Protein AF-A0A0F9NZU4-F1 (afdb_monomer_lite)

Sequence (181 aa):
MPIRGMRAEVIKSKKVIYHNDFSNSDWINFLPKGHIQLKNVLITPLIINDEVNGLMGFAGREGGFTHEEARISTTFAELASISLFNSQTLEALEKSEQKYKTLNNILEQKVEERTIELKESEEKIQNMITNISDVLLEAEPSGILTYISPQIKNIIGYQSEELIGLNFMDFVHIEDINSFK

Foldseek 3Di:
DDQDAPRVVCQVVVAKDKDQQVQPDPRVVVDDPPDDRFNMKIKHFQADPNGRPDIDMDTDDVVYDDPVVSVVVNVVSPVVSVVVVVVVVVVVVVVVVVVVVVVVVVVVVVVVVVVVVVVVVVVVVVVVLQPDLDWDWDADPQQATQFIRQSCCVVPNDGGVVRHRPRVVVVDDPVVVVVVD

pLDDT: mean 91.03, std 7.97, range [51.28, 98.56]

InterPro domains:
  IPR000014 PAS domain [PS50112] (121-181)
  IPR000014 PAS domain [TIGR00229] (119-179)
  IPR000014 PAS domain [cd00130] (132-181)
  IPR003018 GAF domain [PF13185] (7-83)
  IPR029016 GAF-like domain superfamily [G3DSA:3.30.450.40] (2-113)
  IPR035965 PAS domain superfamily [SSF55785] (114-179)

Secondary structure (DSSP, 8-state):
----THHHHHHHHTS-EEETTGGGSGGGGGSPTTPPP-S-EEEEEEEETTEEEEEEEEE--TT---HHHHHHHHHHHHHHHHHHHHHHHHHHHHHHHHHHHHHHHHHHHHHHHHHHHHHHHHHHHHHHHHH-SSPPEEE-TTSBEEEE-TTHHHHHS--HHHHTTSBGGGGS-HHHHTT--

Organism: NCBI:txid412755

Radius of gyration: 41.92 Å; chains: 1; bounding box: 88×36×98 Å

Structure (mmCIF, N/CA/C/O backbone):
data_AF-A0A0F9NZU4-F1
#
_entry.id   AF-A0A0F9NZU4-F1
#
loop_
_atom_site.group_PDB
_atom_site.id
_atom_site.type_symbol
_atom_site.label_atom_id
_atom_site.label_alt_id
_atom_site.label_comp_id
_atom_site.label_asym_id
_atom_site.label_entity_id
_atom_site.label_seq_id
_atom_site.pdbx_PDB_ins_code
_atom_site.Cartn_x
_atom_site.Cartn_y
_atom_site.Cartn_z
_atom_site.occupancy
_atom_site.B_iso_or_equiv
_atom_site.auth_seq_id
_atom_site.auth_comp_id
_atom_site.auth_asym_id
_atom_site.auth_atom_id
_atom_site.pdbx_PDB_model_num
ATOM 1 N N . MET A 1 1 ? -1.909 12.742 -21.581 1.00 54.44 1 MET A N 1
ATOM 2 C CA . MET A 1 1 ? -1.603 12.683 -23.030 1.00 54.44 1 MET A CA 1
ATOM 3 C C . MET A 1 1 ? -1.599 11.212 -23.434 1.00 54.44 1 MET A C 1
ATOM 5 O O . MET A 1 1 ? -1.012 10.436 -22.692 1.00 54.44 1 MET A O 1
ATOM 9 N N . PRO A 1 2 ? -2.291 10.790 -24.504 1.00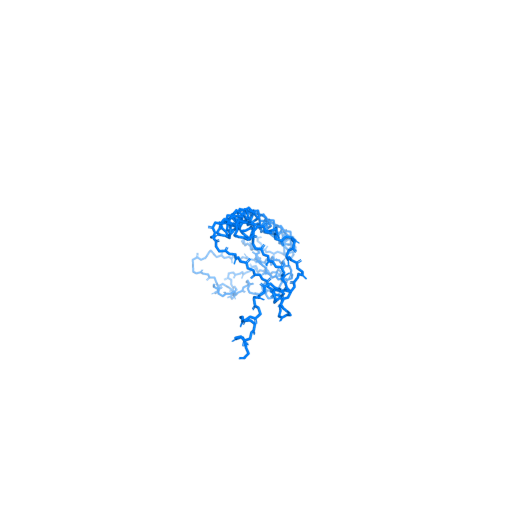 75.31 2 PRO A N 1
ATOM 10 C CA . PRO A 1 2 ? -2.342 9.378 -24.894 1.00 75.31 2 PRO A CA 1
ATOM 11 C C . PRO A 1 2 ? -0.946 8.839 -25.234 1.00 75.31 2 PRO A C 1
ATOM 13 O O . PRO A 1 2 ? -0.146 9.538 -25.858 1.00 75.31 2 PRO A O 1
ATOM 16 N N . ILE A 1 3 ? -0.671 7.599 -24.830 1.00 81.50 3 ILE A N 1
ATOM 17 C CA . ILE A 1 3 ? 0.596 6.905 -25.090 1.00 81.50 3 ILE A CA 1
ATOM 18 C C . ILE A 1 3 ? 0.663 6.560 -26.585 1.00 81.50 3 ILE A C 1
ATOM 20 O O . ILE A 1 3 ? -0.239 5.912 -27.110 1.00 81.50 3 ILE A O 1
ATOM 24 N N . ARG A 1 4 ? 1.693 7.045 -27.291 1.00 87.94 4 ARG A N 1
ATOM 25 C CA . ARG A 1 4 ? 1.851 6.920 -28.754 1.00 87.94 4 ARG A CA 1
ATOM 26 C C . ARG A 1 4 ? 3.325 6.814 -29.158 1.00 87.94 4 ARG A C 1
ATOM 28 O O . ARG A 1 4 ? 4.215 7.098 -28.350 1.00 87.94 4 ARG A O 1
ATOM 35 N N . GLY A 1 5 ? 3.558 6.459 -30.422 1.00 89.81 5 GLY A N 1
ATOM 36 C CA . GLY A 1 5 ? 4.890 6.300 -31.007 1.00 89.81 5 GLY A CA 1
ATOM 37 C C . GLY A 1 5 ? 5.684 5.174 -30.346 1.00 89.81 5 GLY A C 1
ATOM 38 O O . GLY A 1 5 ? 5.107 4.273 -29.740 1.00 89.81 5 GLY A O 1
ATOM 39 N N . MET A 1 6 ? 7.009 5.277 -30.399 1.00 91.56 6 MET A N 1
ATOM 40 C CA . MET A 1 6 ? 7.942 4.278 -29.865 1.00 91.56 6 MET A CA 1
ATOM 41 C C . MET A 1 6 ? 7.657 3.873 -28.403 1.00 91.56 6 MET A C 1
ATOM 43 O O . MET A 1 6 ? 7.767 2.707 -28.042 1.00 91.56 6 MET A O 1
ATOM 47 N N . ARG A 1 7 ? 7.199 4.808 -27.555 1.00 92.06 7 ARG A N 1
ATOM 48 C CA . ARG A 1 7 ? 6.823 4.524 -26.154 1.00 92.06 7 ARG A CA 1
ATOM 49 C C . ARG A 1 7 ? 5.662 3.533 -26.038 1.00 92.06 7 ARG A C 1
ATOM 51 O O . ARG A 1 7 ? 5.684 2.673 -25.165 1.00 92.06 7 ARG A O 1
ATOM 58 N N . ALA A 1 8 ? 4.653 3.653 -26.904 1.00 93.56 8 ALA A N 1
ATOM 59 C CA . ALA A 1 8 ? 3.510 2.739 -26.909 1.00 93.56 8 ALA A CA 1
ATOM 60 C C . ALA A 1 8 ? 3.930 1.320 -27.298 1.00 93.56 8 ALA A C 1
ATOM 62 O O . ALA A 1 8 ? 3.417 0.348 -26.749 1.00 93.56 8 ALA A O 1
ATOM 63 N N . GLU A 1 9 ? 4.880 1.207 -28.223 1.00 94.56 9 GLU A N 1
ATOM 64 C CA . GLU A 1 9 ? 5.401 -0.079 -28.668 1.00 94.56 9 GLU A CA 1
ATOM 65 C C . GLU A 1 9 ? 6.215 -0.775 -27.578 1.00 94.56 9 GLU A C 1
ATOM 67 O O . GLU A 1 9 ? 6.013 -1.963 -27.333 1.00 94.56 9 GLU A O 1
ATOM 72 N N . VAL A 1 10 ? 7.056 -0.030 -26.854 1.00 96.12 10 VAL A N 1
ATOM 73 C CA . VAL A 1 10 ? 7.786 -0.555 -25.689 1.00 96.12 10 VAL A CA 1
ATOM 74 C C . VAL A 1 10 ? 6.817 -1.055 -24.619 1.00 96.12 10 VAL A C 1
ATOM 76 O O . VAL A 1 10 ? 6.978 -2.163 -24.116 1.00 96.12 10 VAL A O 1
ATOM 79 N N . ILE A 1 11 ? 5.771 -0.282 -24.311 1.00 95.69 11 ILE A N 1
ATOM 80 C CA . ILE A 1 11 ? 4.768 -0.667 -23.306 1.00 95.69 11 ILE A CA 1
ATOM 81 C C . ILE A 1 11 ? 4.017 -1.934 -23.729 1.00 95.69 11 ILE A C 1
ATOM 83 O O . ILE A 1 11 ? 3.859 -2.853 -22.931 1.00 95.69 11 ILE A O 1
ATOM 87 N N . LYS A 1 12 ? 3.584 -2.012 -24.992 1.00 95.12 12 LYS A N 1
ATOM 88 C CA . LYS A 1 12 ? 2.839 -3.167 -25.509 1.00 95.12 12 LYS A CA 1
ATOM 89 C C . LYS A 1 12 ? 3.703 -4.426 -25.606 1.00 95.12 12 LYS A C 1
ATOM 91 O O . LYS A 1 12 ? 3.222 -5.518 -25.325 1.00 95.12 12 LYS A O 1
ATOM 96 N N . SER A 1 13 ? 4.947 -4.283 -26.055 1.00 96.00 13 SER A N 1
ATOM 97 C CA . SER A 1 13 ? 5.860 -5.413 -26.255 1.00 96.00 13 SER A CA 1
ATOM 98 C C . SER A 1 13 ? 6.554 -5.866 -24.971 1.00 96.00 13 SER A C 1
ATOM 100 O O . SER A 1 13 ? 7.032 -6.998 -24.934 1.00 96.00 13 SER A O 1
ATOM 102 N N . LYS A 1 14 ? 6.619 -4.999 -23.947 1.00 96.56 14 LYS A N 1
ATOM 103 C CA . LYS A 1 14 ? 7.398 -5.182 -22.710 1.00 96.56 14 LYS A CA 1
ATOM 104 C C . LYS A 1 14 ? 8.883 -5.474 -22.993 1.00 96.56 14 LYS A C 1
ATOM 106 O O . LYS A 1 14 ? 9.538 -6.191 -22.246 1.00 96.56 14 LYS A O 1
ATOM 111 N N . LYS A 1 15 ? 9.423 -4.928 -24.091 1.00 96.69 15 LYS A N 1
ATOM 112 C CA . LYS A 1 15 ? 10.808 -5.135 -24.547 1.00 96.69 15 LYS A CA 1
ATOM 113 C C . LYS A 1 15 ? 11.514 -3.810 -24.796 1.00 96.69 15 LYS A C 1
ATOM 115 O O . LYS A 1 15 ? 10.881 -2.825 -25.167 1.00 96.69 15 LYS A O 1
ATOM 120 N N . VAL A 1 16 ? 12.836 -3.808 -24.625 1.00 97.50 16 VAL A N 1
ATOM 121 C CA . VAL A 1 16 ? 13.690 -2.700 -25.069 1.00 97.50 16 VAL A CA 1
ATOM 122 C C . VAL A 1 16 ? 13.576 -2.524 -26.582 1.00 97.50 16 VAL A C 1
ATOM 124 O O . VAL A 1 16 ? 13.612 -3.498 -27.336 1.00 97.50 16 VAL A O 1
ATOM 127 N N . ILE A 1 17 ? 13.448 -1.276 -27.025 1.00 97.06 17 ILE A N 1
ATOM 128 C CA . ILE A 1 17 ? 13.435 -0.907 -28.442 1.00 97.06 17 ILE A CA 1
ATOM 129 C C . ILE A 1 17 ? 14.432 0.229 -28.631 1.00 97.06 17 ILE A C 1
ATOM 131 O O . ILE A 1 17 ? 14.476 1.165 -27.834 1.00 97.06 17 ILE A O 1
ATOM 135 N N . TYR A 1 18 ? 15.227 0.166 -29.696 1.00 96.25 18 TYR A N 1
ATOM 136 C CA . TYR A 1 18 ? 16.103 1.260 -30.096 1.00 96.25 18 TYR A CA 1
ATOM 137 C C . TYR A 1 18 ? 15.989 1.535 -31.594 1.00 96.25 18 TYR A C 1
ATOM 139 O O . TYR A 1 18 ? 15.642 0.653 -32.376 1.00 96.25 18 TYR A O 1
ATOM 147 N N . HIS A 1 19 ? 16.269 2.775 -31.986 1.00 95.31 19 HIS A N 1
ATOM 148 C CA . HIS A 1 19 ? 16.203 3.230 -33.367 1.00 95.31 19 HIS A CA 1
ATOM 149 C C . HIS A 1 19 ? 17.321 4.226 -33.646 1.00 95.31 19 HIS A C 1
ATOM 151 O O . HIS A 1 19 ? 17.408 5.270 -32.995 1.00 95.31 19 HIS A O 1
ATOM 157 N N . ASN A 1 20 ? 18.172 3.901 -34.620 1.00 95.19 20 ASN A N 1
ATOM 158 C CA . ASN A 1 20 ? 19.388 4.668 -34.901 1.00 95.19 20 ASN A CA 1
ATOM 159 C C . ASN A 1 20 ? 19.206 5.797 -35.915 1.00 95.19 20 ASN A C 1
ATOM 161 O O . ASN A 1 20 ? 20.073 6.662 -36.001 1.00 95.19 20 ASN A O 1
ATOM 165 N N . ASP A 1 21 ? 18.076 5.807 -36.622 1.00 92.69 21 ASP A N 1
ATOM 166 C CA . ASP A 1 21 ? 17.673 6.888 -37.522 1.00 92.69 21 ASP A CA 1
ATOM 167 C C . ASP A 1 21 ? 16.308 7.467 -37.117 1.00 92.69 21 ASP A C 1
ATOM 169 O O . ASP A 1 21 ? 15.329 7.460 -37.860 1.00 92.69 21 ASP A O 1
ATOM 173 N N . PHE A 1 22 ? 16.183 7.843 -35.843 1.00 91.25 22 PHE A N 1
ATOM 174 C CA . PHE A 1 22 ? 14.905 8.266 -35.264 1.00 91.25 22 PHE A CA 1
ATOM 175 C C . PHE A 1 22 ? 14.352 9.525 -35.954 1.00 91.25 22 PHE A C 1
ATOM 177 O O . PHE A 1 22 ? 13.141 9.627 -36.156 1.00 91.25 22 PHE A O 1
ATOM 184 N N . SER A 1 23 ? 15.231 10.438 -36.380 1.00 87.44 23 SER A N 1
ATOM 185 C CA . SER A 1 23 ? 14.873 11.671 -37.094 1.00 87.44 23 SER A CA 1
ATOM 186 C C . SER A 1 23 ? 14.065 11.445 -38.375 1.00 87.44 23 SER A C 1
ATOM 188 O O . SER A 1 23 ? 13.254 12.298 -38.722 1.00 87.44 23 SER A O 1
ATOM 190 N N . ASN A 1 24 ? 14.289 10.326 -39.069 1.00 89.56 24 ASN A N 1
ATOM 191 C CA . ASN A 1 24 ? 13.609 9.996 -40.324 1.00 89.56 24 ASN A CA 1
ATOM 192 C C . ASN A 1 24 ? 12.482 8.966 -40.139 1.00 89.56 24 ASN A C 1
ATOM 194 O O . ASN A 1 24 ? 11.893 8.513 -41.116 1.00 89.56 24 ASN A O 1
ATOM 198 N N . SER A 1 25 ? 12.184 8.573 -38.899 1.00 89.69 25 SER A N 1
ATOM 199 C CA . SER A 1 25 ? 11.133 7.599 -38.597 1.00 89.69 25 SER A CA 1
ATOM 200 C C . SER A 1 25 ? 9.749 8.246 -38.520 1.00 89.69 25 SER A C 1
ATOM 202 O O . SER A 1 25 ? 9.611 9.412 -38.145 1.00 89.69 25 SER A O 1
ATOM 204 N N . ASP A 1 26 ? 8.698 7.450 -38.731 1.00 87.69 26 ASP A N 1
ATOM 205 C CA . ASP A 1 26 ? 7.311 7.889 -38.521 1.00 87.69 26 ASP A CA 1
ATOM 206 C C . ASP A 1 26 ? 7.046 8.340 -37.076 1.00 87.69 26 ASP A C 1
ATOM 208 O O . ASP A 1 26 ? 6.100 9.091 -36.809 1.00 87.69 26 ASP A O 1
ATOM 212 N N . TRP A 1 27 ? 7.889 7.915 -36.124 1.00 88.00 27 TRP A N 1
ATOM 213 C CA . TRP A 1 27 ? 7.730 8.253 -34.717 1.00 88.00 27 TRP A CA 1
ATOM 214 C C . TRP A 1 27 ? 8.015 9.717 -34.390 1.00 88.00 27 TRP A C 1
ATOM 216 O O . TRP A 1 27 ? 7.524 10.198 -33.363 1.00 88.00 27 TRP A O 1
ATOM 226 N N . ILE A 1 28 ? 8.723 10.447 -35.259 1.00 85.56 28 ILE A N 1
ATOM 227 C CA . ILE A 1 28 ? 8.976 11.880 -35.070 1.00 85.56 28 ILE A CA 1
ATOM 228 C C . ILE A 1 28 ? 7.672 12.688 -35.011 1.00 85.56 28 ILE A C 1
ATOM 230 O O . ILE A 1 28 ? 7.574 13.661 -34.265 1.00 85.56 28 ILE A O 1
ATOM 234 N N . ASN A 1 29 ? 6.630 12.223 -35.707 1.00 86.56 29 ASN A N 1
ATOM 235 C CA . ASN A 1 29 ? 5.317 12.868 -35.762 1.00 86.56 29 ASN A CA 1
ATOM 236 C C . ASN A 1 29 ? 4.579 12.860 -34.412 1.00 86.56 29 ASN A C 1
ATOM 238 O O . ASN A 1 29 ? 3.611 13.598 -34.228 1.00 86.56 29 ASN A O 1
ATOM 242 N N . PHE A 1 30 ? 5.020 12.034 -33.458 1.00 87.25 30 PHE A N 1
ATOM 243 C CA . PHE A 1 30 ? 4.445 11.971 -32.113 1.00 87.25 30 PHE A CA 1
ATOM 244 C C . PHE A 1 30 ? 5.208 12.818 -31.083 1.00 87.25 30 PHE A C 1
ATOM 246 O O . PHE A 1 30 ? 4.833 12.807 -29.904 1.00 87.25 30 PHE A O 1
ATOM 253 N N . LEU A 1 31 ? 6.262 13.540 -31.486 1.00 84.31 31 LEU A N 1
ATOM 254 C CA . LEU A 1 31 ? 6.983 14.449 -30.597 1.00 84.31 31 LEU A CA 1
ATOM 255 C C . LEU A 1 31 ? 6.252 15.798 -30.438 1.00 84.31 31 LEU A C 1
ATOM 257 O O . LEU A 1 31 ? 5.664 16.307 -31.394 1.00 84.31 31 LEU A O 1
ATOM 261 N N . PRO A 1 32 ? 6.285 16.415 -29.241 1.00 84.31 32 PRO A N 1
ATOM 262 C CA . PRO A 1 32 ? 5.785 17.773 -29.044 1.00 84.31 32 PRO A CA 1
ATOM 263 C C . PRO A 1 32 ? 6.557 18.798 -29.888 1.00 84.31 32 PRO A C 1
ATOM 265 O O . PRO A 1 32 ? 7.750 18.639 -30.151 1.00 84.31 32 PRO A O 1
ATOM 268 N N . LYS A 1 33 ? 5.897 19.902 -30.255 1.00 83.56 33 LYS A N 1
ATOM 269 C CA . LYS A 1 33 ? 6.560 21.023 -30.941 1.00 83.56 33 LYS A CA 1
ATOM 270 C C . LYS A 1 33 ? 7.673 21.610 -30.061 1.00 83.56 33 LYS A C 1
ATOM 272 O O . LYS A 1 33 ? 7.476 21.781 -28.862 1.00 83.56 33 LYS A O 1
ATOM 277 N N . GLY A 1 34 ? 8.818 21.940 -30.664 1.00 81.19 34 GLY A N 1
ATOM 278 C CA . GLY A 1 34 ? 9.983 22.503 -29.964 1.00 81.19 34 GLY A CA 1
ATOM 279 C C . GLY A 1 34 ? 10.896 21.469 -29.297 1.00 81.19 34 GLY A C 1
ATOM 280 O O . GLY A 1 34 ? 11.879 21.846 -28.665 1.00 81.19 34 GLY A O 1
ATOM 281 N N . HIS A 1 35 ? 10.599 20.175 -29.438 1.00 81.06 35 HIS A N 1
ATOM 282 C CA . HIS A 1 35 ? 11.477 19.115 -28.957 1.00 81.06 35 HIS A CA 1
ATOM 283 C C . HIS A 1 35 ? 12.796 19.084 -29.750 1.00 81.06 35 HIS A C 1
ATOM 285 O O . HIS A 1 35 ? 12.800 19.258 -30.969 1.00 81.06 35 HIS A O 1
ATOM 291 N N . ILE A 1 36 ? 13.914 18.821 -29.064 1.00 82.38 36 ILE A N 1
ATOM 292 C CA . ILE A 1 36 ? 15.228 18.638 -29.695 1.00 82.38 36 ILE A CA 1
ATOM 293 C C . ILE A 1 36 ? 15.195 17.489 -30.710 1.00 82.38 36 ILE A C 1
ATOM 295 O O . ILE A 1 36 ? 14.532 16.471 -30.491 1.00 82.38 36 ILE A O 1
ATOM 299 N N . GLN A 1 37 ? 15.913 17.630 -31.823 1.00 80.69 37 GLN A N 1
ATOM 300 C CA . GLN A 1 37 ? 15.969 16.571 -32.825 1.00 80.69 37 GLN A CA 1
ATOM 301 C C . GLN A 1 37 ? 16.803 15.396 -32.302 1.00 80.69 37 GLN A C 1
ATOM 303 O O . GLN A 1 37 ? 17.978 15.549 -31.968 1.00 80.69 37 GLN A O 1
ATOM 308 N N . LEU A 1 38 ? 16.189 14.216 -32.232 1.00 86.06 38 LEU A N 1
ATOM 309 C CA . LEU A 1 38 ? 16.838 13.002 -31.748 1.00 86.06 38 LEU A CA 1
ATOM 310 C C . LEU A 1 38 ? 17.328 12.183 -32.942 1.00 86.06 38 LEU A C 1
ATOM 312 O O . LEU A 1 38 ? 16.516 11.634 -33.679 1.00 86.06 38 LEU A O 1
ATOM 316 N N . LYS A 1 39 ? 18.651 12.070 -33.118 1.00 90.94 39 LYS A N 1
ATOM 317 C CA . LYS A 1 39 ? 19.239 11.216 -34.168 1.00 90.94 39 LYS A CA 1
ATOM 318 C C . LYS A 1 39 ? 18.964 9.739 -33.906 1.00 90.94 39 LYS A C 1
ATOM 320 O O . LYS A 1 39 ? 18.549 9.013 -34.798 1.00 90.94 39 LYS A O 1
ATOM 325 N N . ASN A 1 40 ? 19.163 9.312 -32.667 1.00 94.06 40 ASN A N 1
ATOM 326 C CA . ASN A 1 40 ? 18.922 7.949 -32.225 1.00 94.06 40 ASN A CA 1
ATOM 327 C C . ASN A 1 40 ? 18.349 7.940 -30.813 1.00 94.06 40 ASN A C 1
ATOM 329 O O . ASN A 1 40 ? 18.587 8.864 -30.028 1.00 94.06 40 ASN A O 1
ATOM 333 N N . VAL A 1 41 ? 17.572 6.900 -30.525 1.00 95.38 41 VAL A N 1
ATOM 334 C CA . VAL A 1 41 ? 16.825 6.734 -29.278 1.00 95.38 41 VAL A CA 1
ATOM 335 C C . VAL A 1 41 ? 16.822 5.263 -28.885 1.00 95.38 41 VAL A C 1
ATOM 337 O O . VAL A 1 41 ? 16.669 4.396 -29.740 1.00 95.38 41 VAL A O 1
ATOM 340 N N . LEU A 1 42 ? 16.941 4.989 -27.592 1.00 97.06 42 LEU A N 1
ATOM 341 C CA . LEU A 1 42 ? 16.743 3.688 -26.972 1.00 97.06 42 LEU A CA 1
ATOM 342 C C . LEU A 1 42 ? 15.790 3.862 -25.797 1.00 97.06 42 LEU A C 1
ATOM 344 O O . LEU A 1 42 ? 15.974 4.760 -24.980 1.00 97.06 42 LEU A O 1
ATOM 348 N N . ILE A 1 43 ? 14.755 3.032 -25.723 1.00 97.31 43 ILE A N 1
ATOM 349 C CA . ILE A 1 43 ? 13.768 3.068 -24.648 1.00 97.31 43 ILE A CA 1
ATOM 350 C C . ILE A 1 43 ? 13.614 1.660 -24.089 1.00 97.31 43 ILE A C 1
ATOM 352 O O . ILE A 1 43 ? 13.322 0.715 -24.822 1.00 97.31 43 ILE A O 1
ATOM 356 N N . THR A 1 44 ? 13.757 1.554 -22.776 1.00 98.25 44 THR A N 1
ATOM 357 C CA . THR A 1 44 ? 13.664 0.309 -22.019 1.00 98.25 44 THR A CA 1
ATOM 358 C C . THR A 1 44 ? 12.522 0.415 -21.010 1.00 98.25 44 THR A C 1
ATOM 360 O O . THR A 1 44 ? 12.401 1.449 -20.345 1.00 98.25 44 THR A O 1
ATOM 363 N N . PRO A 1 45 ? 11.653 -0.602 -20.887 1.00 97.88 45 PRO A N 1
ATOM 364 C CA . PRO A 1 45 ? 10.573 -0.575 -19.912 1.00 97.88 45 PRO A CA 1
ATOM 365 C C . PRO A 1 45 ? 11.107 -0.784 -18.492 1.00 97.88 45 PRO A C 1
ATOM 367 O O . PRO A 1 45 ? 12.004 -1.592 -18.271 1.00 97.88 45 PRO A O 1
ATOM 370 N N . LEU A 1 46 ? 10.523 -0.075 -17.530 1.00 97.50 46 LEU A N 1
ATOM 371 C CA . LEU A 1 46 ? 10.663 -0.365 -16.107 1.00 97.50 46 LEU A CA 1
ATOM 372 C C . LEU A 1 46 ? 9.477 -1.240 -15.701 1.00 97.50 46 LEU A C 1
ATOM 374 O O . LEU A 1 46 ? 8.336 -0.770 -15.731 1.00 97.50 46 LEU A O 1
ATOM 378 N N . ILE A 1 47 ? 9.742 -2.511 -15.401 1.00 95.50 47 ILE A N 1
ATOM 379 C CA . ILE A 1 47 ? 8.714 -3.533 -15.187 1.00 95.50 47 ILE A CA 1
ATOM 380 C C . ILE A 1 47 ? 8.614 -3.859 -13.701 1.00 95.50 47 ILE A C 1
ATOM 382 O O . ILE A 1 47 ? 9.609 -4.200 -13.065 1.00 95.50 47 ILE A O 1
ATOM 386 N N . ILE A 1 48 ? 7.403 -3.775 -13.156 1.00 93.25 48 ILE A N 1
ATOM 387 C CA . ILE A 1 48 ? 7.083 -4.128 -11.772 1.00 93.25 48 ILE A CA 1
ATOM 388 C C . ILE A 1 48 ? 5.812 -4.979 -11.809 1.00 93.25 48 ILE A C 1
ATOM 390 O O . ILE A 1 48 ? 4.808 -4.554 -12.372 1.00 93.25 48 ILE A O 1
ATOM 394 N N . ASN A 1 49 ? 5.837 -6.170 -11.200 1.00 89.94 49 ASN A N 1
ATOM 395 C CA . ASN A 1 49 ? 4.706 -7.114 -11.192 1.00 89.94 49 ASN A CA 1
ATOM 396 C C . ASN A 1 49 ? 4.162 -7.407 -12.602 1.00 89.94 49 ASN A C 1
ATOM 398 O O . ASN A 1 49 ? 2.965 -7.293 -12.851 1.00 89.94 49 ASN A O 1
ATOM 402 N N . ASP A 1 50 ? 5.069 -7.718 -13.530 1.00 91.00 50 ASP A N 1
ATOM 403 C CA . ASP A 1 50 ? 4.808 -7.939 -14.957 1.00 91.00 50 ASP A CA 1
ATOM 404 C C . ASP A 1 5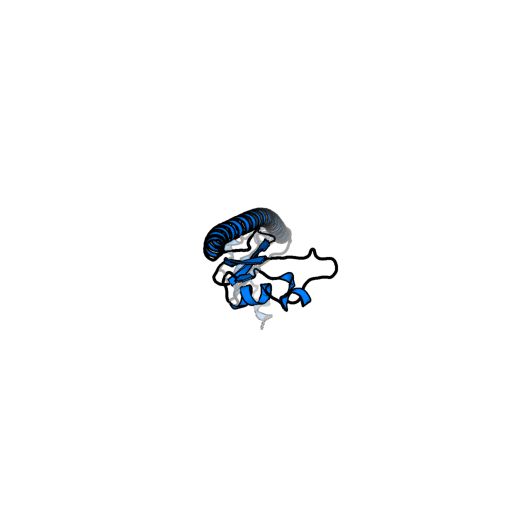0 ? 4.214 -6.752 -15.727 1.00 91.00 50 ASP A C 1
ATOM 406 O O . ASP A 1 50 ? 4.068 -6.847 -16.942 1.00 91.00 50 ASP A O 1
ATOM 410 N N . GLU A 1 51 ? 3.938 -5.611 -15.102 1.00 94.50 51 GLU A N 1
ATOM 411 C CA . GLU A 1 51 ? 3.392 -4.421 -15.755 1.00 94.50 51 GLU A CA 1
ATOM 412 C C . GLU A 1 51 ? 4.461 -3.350 -15.996 1.00 94.50 51 GLU A C 1
ATOM 414 O O . GLU A 1 51 ? 5.462 -3.255 -15.286 1.00 94.50 51 GLU A O 1
ATOM 419 N N . VAL A 1 52 ? 4.279 -2.550 -17.053 1.00 95.69 52 VAL A N 1
ATOM 420 C CA . VAL A 1 52 ? 5.220 -1.470 -17.390 1.00 95.69 52 VAL A CA 1
ATOM 421 C C . VAL A 1 52 ? 4.840 -0.225 -16.599 1.00 95.69 52 VAL A C 1
ATOM 423 O O . VAL A 1 52 ? 3.946 0.529 -16.985 1.00 95.69 52 VAL A O 1
ATOM 426 N N . ASN A 1 53 ? 5.554 0.006 -15.502 1.00 92.88 53 ASN A N 1
ATOM 427 C CA . ASN A 1 53 ? 5.296 1.101 -14.566 1.00 92.88 53 ASN A CA 1
ATOM 428 C C . ASN A 1 53 ? 6.091 2.368 -14.905 1.00 92.88 53 ASN A C 1
ATOM 430 O O . ASN A 1 53 ? 5.819 3.443 -14.370 1.00 92.88 53 ASN A O 1
ATOM 434 N N . GLY A 1 54 ? 7.061 2.266 -15.812 1.00 94.06 54 GLY A N 1
ATOM 435 C CA . GLY A 1 54 ? 7.839 3.401 -16.282 1.00 94.06 54 GLY A CA 1
ATOM 436 C C . GLY A 1 54 ? 8.645 3.076 -17.530 1.00 94.06 54 GLY A C 1
ATOM 437 O O . GLY A 1 54 ? 8.634 1.954 -18.028 1.00 94.06 54 GLY A O 1
ATOM 438 N N . LEU A 1 55 ? 9.350 4.079 -18.044 1.00 96.00 55 LEU A N 1
ATOM 439 C CA . LEU A 1 55 ? 10.235 3.953 -19.197 1.00 96.00 55 LEU A CA 1
ATOM 440 C C . LEU A 1 55 ? 11.557 4.653 -18.885 1.00 96.00 55 LEU A C 1
ATOM 442 O O . LEU A 1 55 ? 11.557 5.773 -18.377 1.00 96.00 55 LEU A O 1
ATOM 446 N N . MET A 1 56 ? 12.669 4.021 -19.241 1.00 96.31 56 MET A N 1
ATOM 447 C CA . MET A 1 56 ? 14.006 4.603 -19.213 1.00 96.31 56 MET A CA 1
ATOM 448 C C . MET A 1 56 ? 14.441 4.893 -20.651 1.00 96.31 56 MET A C 1
ATOM 450 O O . MET A 1 56 ? 14.439 3.993 -21.487 1.00 96.31 56 MET A O 1
ATOM 454 N N . GLY A 1 57 ? 14.767 6.151 -20.951 1.00 94.50 57 GLY A N 1
ATOM 455 C CA . GLY A 1 57 ? 15.122 6.597 -22.299 1.00 94.50 57 GLY A CA 1
ATOM 456 C C . GLY A 1 57 ? 16.555 7.113 -22.385 1.00 94.50 57 GLY A C 1
ATOM 457 O O . GLY A 1 57 ? 16.966 7.929 -21.566 1.00 94.50 57 GLY A O 1
ATOM 458 N N . PHE A 1 58 ? 17.278 6.689 -23.416 1.00 94.56 58 PHE A N 1
ATOM 459 C CA . PHE A 1 58 ? 18.591 7.200 -23.802 1.00 94.56 58 PHE A CA 1
ATOM 460 C C . PHE A 1 58 ? 18.514 7.743 -25.226 1.00 94.56 58 PHE A C 1
ATOM 462 O O . PHE A 1 58 ? 17.803 7.196 -26.068 1.00 94.56 58 PHE A O 1
ATOM 469 N N . ALA A 1 59 ? 19.242 8.816 -25.520 1.00 93.56 59 ALA A N 1
ATOM 470 C CA . ALA A 1 59 ? 19.255 9.401 -26.854 1.00 93.56 59 ALA A CA 1
ATOM 471 C C . ALA A 1 59 ? 20.597 10.063 -27.173 1.00 93.56 59 ALA A C 1
ATOM 473 O O . ALA A 1 59 ? 21.333 10.455 -26.270 1.00 93.56 59 ALA A O 1
ATOM 474 N N . GLY A 1 60 ? 20.883 10.222 -28.466 1.00 89.69 60 GLY A N 1
ATOM 475 C CA . GLY A 1 60 ? 22.023 11.011 -28.944 1.00 89.69 60 GLY A CA 1
ATOM 476 C C . GLY A 1 60 ? 23.380 10.312 -28.848 1.00 89.69 60 GLY A C 1
ATOM 477 O O . GLY A 1 60 ? 24.408 10.980 -28.803 1.00 89.69 60 GLY A O 1
ATOM 478 N N . ARG A 1 61 ? 23.404 8.979 -28.843 1.00 91.88 61 ARG A N 1
ATOM 479 C CA . ARG A 1 61 ? 24.631 8.187 -28.857 1.00 91.88 61 ARG A CA 1
ATOM 480 C C . ARG A 1 61 ? 25.352 8.295 -30.204 1.00 91.88 61 ARG A C 1
ATOM 482 O O . ARG A 1 61 ? 24.767 8.026 -31.252 1.00 91.88 61 ARG A O 1
ATOM 489 N N . GLU A 1 62 ? 26.633 8.637 -30.200 1.00 90.38 62 GLU A N 1
ATOM 490 C CA . GLU A 1 62 ? 27.444 8.636 -31.420 1.00 90.38 62 GLU A CA 1
ATOM 491 C C . GLU A 1 62 ? 27.572 7.213 -32.000 1.00 90.38 62 GLU A C 1
ATOM 493 O O . GLU A 1 62 ? 27.748 6.249 -31.260 1.00 90.38 62 GLU A O 1
ATOM 498 N N . GLY A 1 63 ? 27.404 7.059 -33.318 1.00 89.81 63 GLY A N 1
ATOM 499 C CA . GLY A 1 63 ? 27.372 5.744 -33.981 1.00 89.81 63 GLY A CA 1
ATOM 500 C C . GLY A 1 63 ? 26.075 4.939 -33.795 1.00 89.81 63 GLY A C 1
ATOM 501 O O . GLY A 1 63 ? 25.911 3.899 -34.430 1.00 89.81 63 GLY A O 1
ATOM 502 N N . GLY A 1 64 ? 25.126 5.434 -32.991 1.00 94.62 64 GLY A N 1
ATOM 503 C CA . GLY A 1 64 ? 23.868 4.750 -32.691 1.00 94.62 64 GLY A CA 1
ATOM 504 C C . GLY A 1 64 ? 23.997 3.679 -31.606 1.00 94.62 64 GLY A C 1
ATOM 505 O O . GLY A 1 64 ? 25.082 3.391 -31.101 1.00 94.62 64 GLY A O 1
ATOM 506 N N . PHE A 1 65 ? 22.855 3.116 -31.223 1.00 97.00 65 PHE A N 1
ATOM 507 C CA . PHE A 1 65 ? 22.744 2.060 -30.230 1.00 97.00 65 PHE A CA 1
ATOM 508 C C . PHE A 1 65 ? 22.970 0.671 -30.825 1.00 97.00 65 PHE A C 1
ATOM 510 O O . PHE A 1 65 ? 22.555 0.376 -31.951 1.00 97.00 65 PHE A O 1
ATOM 517 N N . THR A 1 66 ? 23.602 -0.195 -30.042 1.00 97.00 66 THR A N 1
ATOM 518 C CA . THR A 1 66 ? 23.843 -1.601 -30.372 1.00 97.00 66 THR A CA 1
ATOM 519 C C . THR A 1 66 ? 22.936 -2.533 -29.566 1.00 97.00 66 THR A C 1
ATOM 521 O O . THR A 1 66 ? 22.355 -2.162 -28.545 1.00 97.00 66 THR A O 1
ATOM 524 N N . HIS A 1 67 ? 22.853 -3.797 -29.992 1.00 96.25 67 HIS A N 1
ATOM 525 C CA . HIS A 1 67 ? 22.165 -4.839 -29.223 1.00 96.25 67 HIS A CA 1
ATOM 526 C C . HIS A 1 67 ? 22.791 -5.057 -27.838 1.00 96.25 67 HIS A C 1
ATOM 528 O O . HIS A 1 67 ? 22.095 -5.444 -26.902 1.00 96.25 67 HIS A O 1
ATOM 534 N N . GLU A 1 68 ? 24.098 -4.835 -27.695 1.00 96.62 68 GLU A N 1
ATOM 535 C CA . GLU A 1 68 ? 24.785 -4.975 -26.413 1.00 96.62 68 GLU A CA 1
ATOM 536 C C . GLU A 1 68 ? 24.358 -3.882 -25.431 1.00 96.62 68 GLU A C 1
ATOM 538 O O . GLU A 1 68 ? 24.002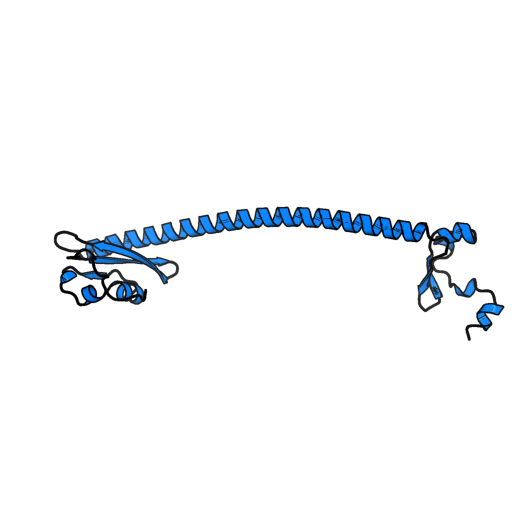 -4.190 -24.297 1.00 96.62 68 GLU A O 1
ATOM 543 N N . GLU A 1 69 ? 24.268 -2.630 -25.880 1.00 96.44 69 GLU A N 1
ATOM 544 C CA . GLU A 1 69 ? 23.743 -1.545 -25.043 1.00 96.44 69 GLU A CA 1
ATOM 545 C C . GLU A 1 69 ? 22.272 -1.712 -24.699 1.00 96.44 69 GLU A C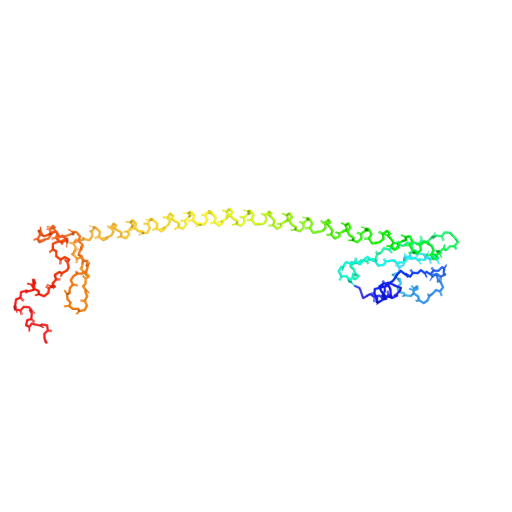 1
ATOM 547 O O . GLU A 1 69 ? 21.870 -1.356 -23.596 1.00 96.44 69 GLU A O 1
ATOM 552 N N . ALA A 1 70 ? 21.469 -2.271 -25.605 1.00 96.94 70 ALA A N 1
ATOM 553 C CA . ALA A 1 70 ? 20.083 -2.608 -25.304 1.00 96.94 70 ALA A CA 1
ATOM 554 C C . ALA A 1 70 ? 19.981 -3.651 -24.184 1.00 96.94 70 ALA A C 1
ATOM 556 O O . ALA A 1 70 ? 19.169 -3.488 -23.270 1.00 96.94 70 ALA A O 1
ATOM 557 N N . ARG A 1 71 ? 20.846 -4.676 -24.191 1.00 96.94 71 ARG A N 1
ATOM 558 C CA . ARG A 1 71 ? 20.934 -5.642 -23.084 1.00 96.94 71 ARG A CA 1
ATOM 559 C C . ARG A 1 71 ? 21.370 -4.973 -21.784 1.00 96.94 71 ARG A C 1
ATOM 561 O O . ARG A 1 71 ? 20.697 -5.139 -20.775 1.00 96.94 71 ARG A O 1
ATOM 568 N N . ILE A 1 72 ? 22.437 -4.174 -21.821 1.00 96.69 72 ILE A N 1
ATOM 569 C CA . ILE A 1 72 ? 22.940 -3.451 -20.643 1.00 96.69 72 ILE A CA 1
ATOM 570 C C . ILE A 1 72 ? 21.854 -2.531 -20.072 1.00 96.69 72 ILE A C 1
ATOM 572 O O . ILE A 1 72 ? 21.599 -2.534 -18.869 1.00 96.69 72 ILE A O 1
ATOM 576 N N . SER A 1 73 ? 21.162 -1.783 -20.932 1.00 97.69 73 SER A N 1
ATOM 577 C CA . SER A 1 73 ? 20.055 -0.920 -20.526 1.00 97.69 73 SER A CA 1
ATOM 578 C C . SER A 1 73 ? 18.913 -1.708 -19.888 1.00 97.69 73 SER A C 1
ATOM 580 O O . SER A 1 73 ? 18.331 -1.215 -18.927 1.00 97.69 73 SER A O 1
ATOM 582 N N . THR A 1 74 ? 18.618 -2.916 -20.376 1.00 97.00 74 THR A N 1
ATOM 583 C CA . THR A 1 74 ? 17.606 -3.805 -19.781 1.00 97.00 74 THR A CA 1
ATOM 584 C C . THR A 1 74 ? 17.987 -4.189 -18.355 1.00 97.00 74 THR A C 1
ATOM 586 O O . THR A 1 74 ? 17.187 -4.001 -17.446 1.00 97.00 74 THR A O 1
ATOM 589 N N . THR A 1 75 ? 19.233 -4.603 -18.120 1.00 97.19 75 THR A N 1
ATOM 590 C CA . THR A 1 75 ? 19.716 -4.923 -16.767 1.00 97.19 75 THR A CA 1
ATOM 591 C C . THR A 1 75 ? 19.650 -3.715 -15.828 1.00 97.19 75 THR A C 1
ATOM 593 O O . THR A 1 75 ? 19.206 -3.832 -14.687 1.00 97.19 75 THR A O 1
ATOM 596 N N . PHE A 1 76 ? 20.034 -2.522 -16.295 1.00 97.38 76 PHE A N 1
ATOM 597 C CA . PHE A 1 76 ? 19.886 -1.301 -15.493 1.00 97.38 76 PHE A CA 1
ATOM 598 C C . PHE A 1 76 ? 18.423 -0.964 -15.202 1.00 97.38 76 PHE A C 1
ATOM 600 O O . PHE A 1 76 ? 18.104 -0.526 -14.098 1.00 97.38 76 PHE A O 1
ATOM 607 N N . ALA A 1 77 ? 17.531 -1.173 -16.168 1.00 97.38 77 ALA A N 1
ATOM 608 C CA . ALA A 1 77 ? 16.105 -0.954 -15.994 1.00 97.38 77 ALA A CA 1
ATOM 609 C C . ALA A 1 77 ? 15.494 -1.925 -14.977 1.00 97.38 77 ALA A C 1
ATOM 611 O O . ALA A 1 77 ? 14.679 -1.497 -14.163 1.00 97.38 77 ALA A O 1
ATOM 612 N N . GLU A 1 78 ? 15.912 -3.190 -14.953 1.00 95.12 78 GLU A N 1
ATOM 613 C CA . GLU A 1 78 ? 15.494 -4.165 -13.936 1.00 95.12 78 GLU A CA 1
ATOM 614 C C . GLU A 1 78 ? 15.905 -3.706 -12.529 1.00 95.12 78 GLU A C 1
ATOM 616 O O . GLU A 1 78 ? 15.062 -3.597 -11.636 1.00 95.12 78 GLU A O 1
ATOM 621 N N . LEU A 1 79 ? 17.176 -3.329 -12.344 1.00 96.31 79 LEU A N 1
ATOM 622 C CA . LEU A 1 79 ? 17.680 -2.809 -11.066 1.00 96.31 79 LEU A CA 1
ATOM 623 C C . LEU A 1 79 ? 16.955 -1.529 -10.634 1.00 96.31 79 LEU A C 1
ATOM 625 O O . LEU A 1 79 ? 16.594 -1.377 -9.463 1.00 96.31 79 LEU A O 1
ATOM 629 N N . ALA A 1 80 ? 16.715 -0.614 -11.576 1.00 96.56 80 ALA A N 1
ATOM 630 C CA . ALA A 1 80 ? 15.971 0.610 -11.318 1.00 96.56 80 ALA A CA 1
ATOM 631 C C . ALA A 1 80 ? 14.514 0.311 -10.940 1.00 96.56 80 ALA A C 1
ATOM 633 O O . ALA A 1 80 ? 14.000 0.922 -10.009 1.00 96.56 80 ALA A O 1
ATOM 634 N N . SER A 1 81 ? 13.866 -0.651 -11.602 1.00 96.38 81 SER A N 1
ATOM 635 C CA . SER A 1 81 ? 12.476 -1.038 -11.324 1.00 96.38 81 SER A CA 1
ATOM 636 C C . SER A 1 81 ? 12.321 -1.567 -9.902 1.00 96.38 81 SER A C 1
ATOM 638 O O . SER A 1 81 ? 11.448 -1.107 -9.169 1.00 96.38 81 SER A O 1
ATOM 640 N N . ILE A 1 82 ? 13.219 -2.463 -9.484 1.00 95.19 82 ILE A N 1
ATOM 641 C CA . ILE A 1 82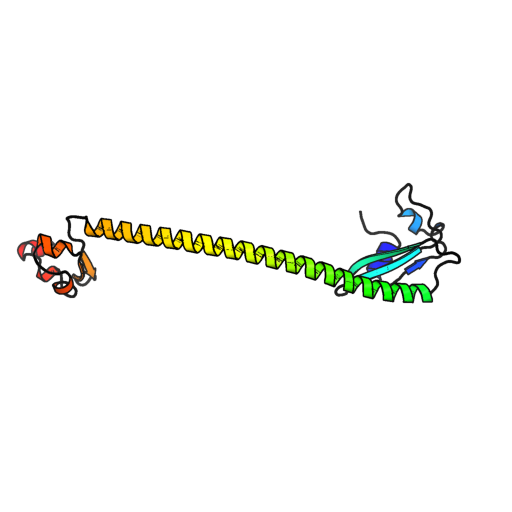 ? 13.253 -2.996 -8.116 1.00 95.19 82 ILE A CA 1
ATOM 642 C C . ILE A 1 82 ? 13.511 -1.872 -7.108 1.00 95.19 82 ILE A C 1
ATOM 644 O O . ILE A 1 82 ? 12.807 -1.759 -6.109 1.00 95.19 82 ILE A O 1
ATOM 648 N N . SER A 1 83 ? 14.500 -1.014 -7.372 1.00 96.19 83 SER A N 1
ATOM 649 C CA . SER A 1 83 ? 14.866 0.072 -6.453 1.00 96.19 83 SER A CA 1
ATOM 650 C C . SER A 1 83 ? 13.727 1.078 -6.275 1.00 96.19 83 SER A C 1
ATOM 652 O O . SER A 1 83 ? 13.419 1.470 -5.150 1.00 96.19 83 SER A O 1
ATOM 654 N N . LEU A 1 84 ? 13.068 1.459 -7.373 1.00 92.69 84 LEU A N 1
ATOM 655 C CA . LEU A 1 84 ? 11.901 2.340 -7.352 1.00 92.69 84 LEU A CA 1
ATOM 656 C C . LEU A 1 84 ? 10.744 1.701 -6.584 1.00 92.69 84 LEU A C 1
ATOM 658 O O . LEU A 1 84 ? 10.157 2.356 -5.725 1.00 92.69 84 LEU A O 1
ATOM 662 N N . PHE A 1 85 ? 10.454 0.424 -6.846 1.00 93.75 85 PHE A N 1
ATOM 663 C CA . PHE A 1 85 ? 9.406 -0.306 -6.140 1.00 93.75 85 PHE A CA 1
ATOM 664 C C . PHE A 1 85 ? 9.667 -0.376 -4.632 1.00 93.75 85 PHE A C 1
ATOM 666 O O . PHE A 1 85 ? 8.781 -0.066 -3.834 1.00 93.75 85 PHE A O 1
ATOM 673 N N . ASN A 1 86 ? 10.893 -0.722 -4.234 1.00 95.88 86 ASN A N 1
ATOM 674 C CA . ASN A 1 86 ? 11.287 -0.801 -2.830 1.00 95.88 86 ASN A CA 1
ATOM 675 C C . ASN A 1 86 ? 11.170 0.561 -2.142 1.00 95.88 86 ASN A C 1
ATOM 677 O O . ASN A 1 86 ? 10.571 0.651 -1.075 1.00 95.88 86 ASN A O 1
ATOM 681 N N . SER A 1 87 ? 11.682 1.628 -2.764 1.00 95.44 87 SER A N 1
ATOM 682 C CA . SER A 1 87 ? 11.595 2.982 -2.208 1.00 95.44 87 SER A CA 1
ATOM 683 C C . SER A 1 87 ? 10.145 3.430 -2.018 1.00 95.44 87 SER A C 1
ATOM 685 O O . SER A 1 87 ? 9.809 3.973 -0.970 1.00 95.44 87 SER A O 1
ATOM 687 N N . GLN A 1 88 ? 9.277 3.185 -3.004 1.00 93.50 88 GLN A N 1
ATOM 688 C CA . GLN A 1 88 ? 7.855 3.530 -2.916 1.00 93.50 88 GLN A CA 1
ATOM 689 C C . GLN A 1 88 ? 7.130 2.712 -1.845 1.00 93.50 88 GLN A C 1
ATOM 691 O O . GLN A 1 88 ? 6.293 3.245 -1.120 1.00 93.50 88 GLN A O 1
ATOM 696 N N . THR A 1 89 ? 7.459 1.425 -1.733 1.00 96.50 89 THR A N 1
ATOM 697 C CA . THR A 1 89 ? 6.875 0.532 -0.727 1.00 96.50 89 THR A CA 1
ATOM 698 C C . THR A 1 89 ? 7.272 0.959 0.683 1.00 96.50 89 THR A C 1
ATOM 700 O O . THR A 1 89 ? 6.413 1.013 1.559 1.00 96.50 89 THR A O 1
ATOM 703 N N . LEU A 1 90 ? 8.541 1.323 0.895 1.00 97.81 90 LEU A N 1
ATOM 704 C CA . LEU A 1 90 ? 9.025 1.844 2.175 1.00 97.81 90 LEU A CA 1
ATOM 705 C C . LEU A 1 90 ? 8.339 3.164 2.542 1.00 97.81 90 LEU A C 1
ATOM 707 O O . LEU A 1 90 ? 7.823 3.289 3.646 1.00 97.81 90 LEU A O 1
ATOM 711 N N . GLU A 1 91 ? 8.236 4.111 1.607 1.00 97.81 91 GLU A N 1
ATOM 712 C CA . GLU A 1 91 ? 7.545 5.383 1.862 1.00 97.81 91 GLU A CA 1
ATOM 713 C C . GLU A 1 91 ? 6.055 5.171 2.196 1.00 97.81 91 GLU A C 1
ATOM 715 O O . GLU A 1 91 ? 5.497 5.814 3.090 1.00 97.81 91 GLU A O 1
ATOM 720 N N . ALA A 1 92 ? 5.385 4.258 1.486 1.00 97.50 92 ALA A N 1
ATOM 721 C CA . ALA A 1 92 ? 3.994 3.912 1.757 1.00 97.50 92 ALA A CA 1
ATOM 722 C C . ALA A 1 92 ? 3.824 3.251 3.134 1.00 97.50 92 ALA A C 1
ATOM 724 O O . ALA A 1 92 ? 2.860 3.556 3.843 1.00 97.50 92 ALA A O 1
ATOM 725 N N . LEU A 1 93 ? 4.763 2.382 3.520 1.00 98.38 93 LEU A N 1
ATOM 726 C CA . LEU A 1 93 ? 4.788 1.739 4.829 1.00 98.38 93 LEU A CA 1
ATOM 727 C C . LEU A 1 93 ? 4.950 2.774 5.947 1.00 98.38 93 LEU A C 1
ATOM 729 O O . LEU A 1 93 ? 4.111 2.816 6.843 1.00 98.38 93 LEU A O 1
ATOM 733 N N . GLU A 1 94 ? 5.936 3.667 5.847 1.00 98.25 94 GLU A N 1
ATOM 734 C CA . GLU A 1 94 ? 6.171 4.729 6.835 1.00 98.25 94 GLU A CA 1
ATOM 735 C C . GLU A 1 94 ? 4.933 5.620 7.024 1.00 98.25 94 GLU A C 1
ATOM 737 O O . GLU A 1 94 ? 4.513 5.898 8.150 1.00 98.25 94 GLU A O 1
ATOM 742 N N . LYS A 1 95 ? 4.284 6.029 5.924 1.00 98.25 95 LYS A N 1
ATOM 743 C CA . LYS A 1 95 ? 3.035 6.808 5.987 1.00 98.25 95 LYS A CA 1
ATOM 744 C C . LYS A 1 95 ? 1.907 6.030 6.658 1.00 98.25 95 LYS A C 1
ATOM 746 O O . LYS A 1 95 ? 1.126 6.606 7.419 1.00 98.25 95 LYS A O 1
ATOM 751 N N . SER A 1 96 ? 1.800 4.734 6.373 1.00 98.44 96 SER A N 1
ATOM 752 C CA . SER A 1 96 ? 0.796 3.869 6.987 1.00 98.44 96 SER A CA 1
ATOM 753 C C . SER A 1 96 ? 1.032 3.730 8.491 1.00 98.44 96 SER A C 1
ATOM 755 O O . SER A 1 96 ? 0.092 3.891 9.266 1.00 98.44 96 SER A O 1
ATOM 757 N N . GLU A 1 97 ? 2.271 3.493 8.923 1.00 98.44 97 GLU A N 1
ATOM 758 C CA . GLU A 1 97 ? 2.644 3.394 10.339 1.00 98.44 97 GLU A CA 1
ATOM 759 C C . GLU A 1 97 ? 2.349 4.688 11.103 1.00 98.44 97 GLU A C 1
ATOM 761 O O . GLU A 1 97 ? 1.727 4.654 12.168 1.00 98.44 97 GLU A O 1
ATOM 766 N N . GLN A 1 98 ? 2.713 5.843 10.536 1.00 98.31 98 GLN A N 1
ATOM 767 C CA . GLN A 1 98 ? 2.391 7.146 11.124 1.00 98.31 98 GLN A CA 1
ATOM 768 C C . GLN A 1 98 ? 0.881 7.328 11.284 1.00 98.31 98 GLN A C 1
ATOM 770 O O . GLN A 1 98 ? 0.409 7.706 12.358 1.00 98.31 98 GLN A O 1
ATOM 775 N N . LYS A 1 99 ? 0.109 7.001 10.241 1.00 98.38 99 LYS A N 1
ATOM 776 C CA . LYS A 1 99 ? -1.353 7.073 10.282 1.00 98.38 99 LYS A CA 1
ATOM 777 C C . LYS A 1 99 ? -1.936 6.156 11.358 1.00 98.38 99 LYS A C 1
ATOM 779 O O . LYS A 1 99 ? -2.823 6.590 12.091 1.00 98.38 99 LYS A O 1
ATOM 784 N N . TYR A 1 100 ? -1.449 4.920 11.471 1.00 98.56 100 TYR A N 1
ATOM 785 C CA . TYR A 1 100 ? -1.894 3.985 12.505 1.00 98.56 100 TYR A CA 1
ATOM 786 C C . TYR A 1 100 ? -1.610 4.513 13.904 1.00 98.56 100 TYR A C 1
ATOM 788 O O . TYR A 1 100 ? -2.500 4.485 14.749 1.00 98.56 100 TYR A O 1
ATOM 796 N N . LYS A 1 101 ? -0.417 5.064 14.136 1.00 98.44 101 LYS A N 1
ATOM 797 C CA . LYS A 1 101 ? -0.059 5.656 15.425 1.00 98.44 101 LYS A CA 1
ATOM 798 C C . LYS A 1 101 ? -0.982 6.818 15.793 1.00 98.44 101 LYS A C 1
ATOM 800 O O . LYS A 1 101 ? -1.481 6.874 16.912 1.00 98.44 101 LYS A O 1
ATOM 805 N N . THR A 1 102 ? -1.265 7.716 14.849 1.00 98.50 102 THR A N 1
ATOM 806 C CA . THR A 1 102 ? -2.210 8.820 15.072 1.00 98.50 102 THR A CA 1
ATOM 807 C C . THR A 1 102 ? -3.617 8.313 15.379 1.00 98.50 102 THR A C 1
ATOM 809 O O . THR A 1 102 ? -4.245 8.794 16.318 1.00 98.50 102 THR A O 1
ATOM 812 N N . LEU A 1 103 ? -4.116 7.338 14.614 1.00 98.50 103 LEU A N 1
ATOM 813 C CA . LEU A 1 103 ? -5.442 6.765 14.842 1.00 98.50 103 LEU A CA 1
ATOM 814 C C . LEU A 1 103 ? -5.541 6.060 16.192 1.00 98.50 103 LEU A C 1
ATOM 816 O O . LEU A 1 103 ? -6.555 6.216 16.864 1.00 98.50 103 LEU A O 1
ATOM 820 N N . ASN A 1 104 ? -4.500 5.330 16.593 1.00 98.50 104 ASN A N 1
ATOM 821 C CA . ASN A 1 104 ? -4.466 4.660 17.885 1.00 98.50 104 ASN A CA 1
ATOM 822 C C . ASN A 1 104 ? -4.536 5.671 19.034 1.00 98.50 104 ASN A C 1
ATOM 824 O O . ASN A 1 104 ? -5.386 5.531 19.900 1.00 98.50 104 ASN A O 1
ATOM 828 N N . ASN A 1 105 ? -3.746 6.746 18.979 1.00 98.44 105 ASN A N 1
ATOM 829 C CA . ASN A 1 105 ? -3.792 7.797 19.999 1.00 98.44 105 ASN A CA 1
ATOM 830 C C . ASN A 1 105 ? -5.175 8.472 20.080 1.00 98.44 105 ASN A C 1
ATOM 832 O O . ASN A 1 105 ? -5.682 8.728 21.167 1.00 98.44 105 ASN A O 1
ATOM 836 N N . ILE A 1 106 ? -5.808 8.753 18.932 1.00 98.44 106 ILE A N 1
ATOM 837 C CA . ILE A 1 106 ? -7.166 9.325 18.897 1.00 98.44 106 ILE A CA 1
ATOM 838 C C . ILE A 1 106 ? -8.183 8.340 19.481 1.00 98.44 106 ILE A C 1
ATOM 840 O O . ILE A 1 106 ? -9.118 8.750 20.167 1.00 98.44 106 ILE A O 1
ATOM 844 N N . LEU A 1 107 ? -8.039 7.050 19.177 1.00 98.50 107 LEU A N 1
ATOM 845 C CA . LEU A 1 107 ? -8.919 6.015 19.699 1.00 98.50 107 LEU A CA 1
ATOM 846 C C . LEU A 1 107 ? -8.772 5.888 21.217 1.00 98.50 107 LEU A C 1
ATOM 848 O O . LEU A 1 107 ? -9.788 5.864 21.899 1.00 98.50 107 LEU A O 1
ATOM 852 N N . GLU A 1 108 ? -7.543 5.859 21.731 1.00 98.31 108 GLU A N 1
ATOM 853 C CA . GLU A 1 108 ? -7.254 5.833 23.169 1.00 98.31 108 GLU A CA 1
ATOM 854 C C . GLU A 1 108 ? -7.901 7.023 23.881 1.00 98.31 108 GLU A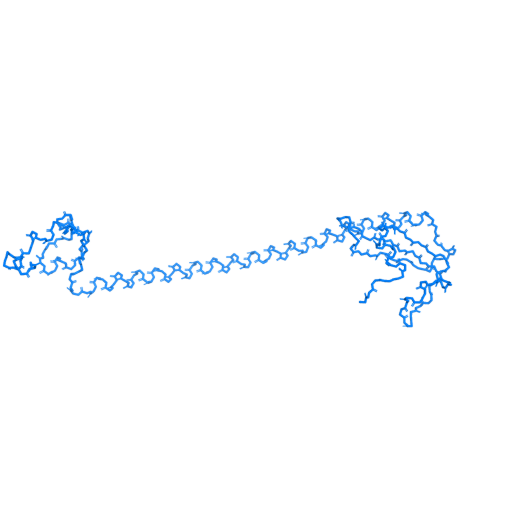 C 1
ATOM 856 O O . GLU A 1 108 ? -8.652 6.821 24.833 1.00 98.31 108 GLU A O 1
ATOM 861 N N . GLN A 1 109 ? -7.724 8.238 23.352 1.00 98.19 109 GLN A N 1
ATOM 862 C CA . GLN A 1 109 ? -8.354 9.437 23.907 1.00 98.19 109 GLN A CA 1
ATOM 863 C C . GLN A 1 109 ? -9.886 9.329 23.914 1.00 98.19 109 GLN A C 1
ATOM 865 O O . GLN A 1 109 ? -10.526 9.607 24.923 1.00 98.19 109 GLN A O 1
ATOM 870 N N . LYS A 1 110 ? -10.496 8.878 22.812 1.00 97.94 110 LYS A N 1
ATOM 871 C CA . LYS A 1 110 ? -11.955 8.702 22.744 1.00 97.94 110 LYS A CA 1
ATOM 872 C C . LYS A 1 110 ? -12.463 7.632 23.700 1.00 97.94 110 LYS A C 1
ATOM 874 O O . LYS A 1 110 ? -13.563 7.765 24.227 1.00 97.94 110 LYS A O 1
ATOM 879 N N . VAL A 1 111 ? -11.714 6.549 23.888 1.00 98.50 111 VAL A N 1
ATOM 880 C CA . VAL A 1 111 ? -12.071 5.497 24.844 1.00 98.50 111 VAL A CA 1
ATOM 881 C C . VAL A 1 111 ? -12.024 6.053 26.264 1.00 98.50 111 VAL A C 1
ATOM 883 O O . VAL A 1 111 ? -12.956 5.809 27.026 1.00 98.50 111 VAL A O 1
ATOM 886 N N . GLU A 1 112 ? -11.003 6.838 26.604 1.00 98.00 112 GLU A N 1
ATOM 887 C CA . GLU A 1 112 ? -10.902 7.508 27.902 1.00 98.00 112 GLU A CA 1
ATOM 888 C C . GLU A 1 112 ? -12.066 8.486 28.124 1.00 98.00 112 GLU A C 1
ATOM 890 O O . GLU A 1 112 ? -12.789 8.350 29.110 1.00 98.00 112 GLU A O 1
ATOM 895 N N . GLU A 1 113 ? -12.330 9.381 27.166 1.00 98.06 113 GLU A N 1
ATOM 896 C CA . GLU A 1 113 ? -13.459 10.324 27.204 1.00 98.06 113 GLU A CA 1
ATOM 897 C C . GLU A 1 113 ? -14.795 9.595 27.410 1.00 98.06 113 GLU A C 1
ATOM 899 O O . GLU A 1 113 ? -15.557 9.925 28.316 1.00 98.06 113 GLU A O 1
ATOM 904 N N . ARG A 1 114 ? -15.062 8.539 26.632 1.00 97.38 114 ARG A N 1
ATOM 905 C CA . ARG A 1 114 ? -16.306 7.759 26.744 1.00 97.38 114 ARG A CA 1
ATOM 906 C C . ARG A 1 114 ? -16.407 6.986 28.053 1.00 97.38 114 ARG A C 1
ATOM 908 O O . ARG A 1 114 ? -17.513 6.795 28.549 1.00 97.38 114 ARG A O 1
ATOM 915 N N . THR A 1 115 ? -15.282 6.540 28.606 1.00 97.94 115 THR A N 1
ATOM 916 C CA . THR A 1 115 ? -15.252 5.864 29.909 1.00 97.94 115 THR A CA 1
ATOM 917 C C . THR A 1 115 ? -15.593 6.845 31.028 1.00 97.94 115 THR A C 1
ATOM 919 O O . THR A 1 115 ? -16.373 6.505 31.916 1.00 97.94 115 THR A O 1
ATOM 922 N N . ILE A 1 116 ? -15.064 8.071 30.960 1.00 97.69 116 ILE A N 1
ATOM 923 C CA . ILE A 1 116 ? -15.395 9.147 31.902 1.00 97.69 116 ILE A CA 1
ATOM 924 C C . ILE A 1 116 ? -16.880 9.511 31.786 1.00 97.69 116 ILE A C 1
ATOM 926 O O . ILE A 1 116 ? -17.585 9.470 32.791 1.00 97.69 116 ILE A O 1
ATOM 930 N N . GLU A 1 117 ? -17.383 9.776 30.575 1.00 97.06 117 GLU A N 1
ATOM 931 C CA . GLU A 1 117 ? -18.800 10.098 30.340 1.00 97.06 117 GLU A CA 1
ATOM 932 C C . GLU A 1 117 ? -19.746 9.002 30.852 1.00 97.06 117 GLU A C 1
ATOM 934 O O . GLU A 1 117 ? -20.789 9.297 31.441 1.00 97.06 117 GLU A O 1
ATOM 939 N N . LEU A 1 118 ? -19.401 7.729 30.621 1.00 97.81 118 LEU A N 1
ATOM 940 C CA . LEU A 1 118 ? -20.199 6.600 31.093 1.00 97.81 118 LEU A CA 1
ATOM 941 C C . LEU A 1 118 ? -20.250 6.580 32.620 1.00 97.81 118 LEU A C 1
ATOM 943 O O . LEU A 1 118 ? -21.338 6.504 33.185 1.00 97.81 118 LEU A O 1
ATOM 947 N N . LYS A 1 119 ? -19.094 6.720 33.275 1.00 97.12 119 LYS A N 1
ATOM 948 C CA . LYS A 1 119 ? -19.007 6.747 34.734 1.00 97.12 119 LYS A CA 1
ATOM 949 C C . LYS A 1 119 ? -19.801 7.915 35.329 1.00 97.12 119 LYS A C 1
ATOM 951 O O . LYS A 1 119 ? -20.554 7.716 36.276 1.00 97.12 119 LYS A O 1
ATOM 956 N N . GLU A 1 120 ? -19.694 9.113 34.757 1.00 97.00 120 GLU A N 1
ATOM 957 C CA . GLU A 1 120 ? -20.476 10.278 35.195 1.00 97.00 120 GLU A CA 1
ATOM 958 C C . GLU A 1 120 ? -21.986 10.060 35.014 1.00 97.00 120 GLU A C 1
ATOM 960 O O . GLU A 1 120 ? -22.785 10.439 35.874 1.00 97.00 120 GLU A O 1
ATOM 965 N N . SER A 1 121 ? -22.400 9.423 33.914 1.00 96.56 121 SER A N 1
ATOM 966 C CA . SER A 1 121 ? -23.802 9.066 33.681 1.00 96.56 121 SER A CA 1
ATOM 967 C C . SER A 1 121 ? -24.303 8.027 34.687 1.00 96.56 121 SER A C 1
ATOM 969 O O . SER A 1 121 ? -25.411 8.173 35.202 1.00 96.56 121 SER A O 1
ATOM 971 N N . GLU A 1 122 ? -23.510 6.996 34.982 1.00 96.44 122 GLU A N 1
ATOM 972 C CA . GLU A 1 122 ? -23.828 5.975 35.987 1.00 96.44 122 GLU A CA 1
ATOM 973 C C . GLU A 1 122 ? -23.958 6.595 37.382 1.00 96.44 122 GLU A C 1
ATOM 975 O O . GLU A 1 122 ? -24.967 6.385 38.053 1.00 96.44 122 GLU A O 1
ATOM 980 N N . GLU A 1 123 ? -23.003 7.434 37.793 1.00 95.38 123 GLU A N 1
ATOM 981 C CA . GLU A 1 123 ? -23.056 8.160 39.067 1.00 95.38 123 GLU A CA 1
ATOM 982 C C . GLU A 1 123 ? -24.279 9.082 39.139 1.00 95.38 123 GLU A C 1
ATOM 984 O O . GLU A 1 123 ? -24.950 9.158 40.170 1.00 95.38 123 GLU A O 1
ATOM 989 N N . LYS A 1 124 ? -24.626 9.760 38.040 1.00 93.56 124 LYS A N 1
ATOM 990 C CA . LYS A 1 124 ? -25.819 10.610 37.966 1.00 93.56 124 LYS A CA 1
ATOM 991 C C . LYS A 1 124 ? -27.110 9.802 38.105 1.00 93.56 124 LYS A C 1
ATOM 993 O O . LYS A 1 124 ? -27.993 10.226 38.850 1.00 93.56 124 LYS A O 1
ATOM 998 N N . ILE A 1 125 ? -27.222 8.662 37.421 1.00 91.12 125 ILE A N 1
ATOM 999 C CA . ILE A 1 125 ? -28.373 7.753 37.539 1.00 91.12 125 ILE A CA 1
ATOM 1000 C C . ILE A 1 125 ? -28.472 7.224 38.972 1.00 91.12 125 ILE A C 1
ATOM 1002 O O . ILE A 1 125 ? -29.540 7.314 39.577 1.00 91.12 125 ILE A O 1
ATOM 1006 N N . GLN A 1 126 ? -27.361 6.758 39.547 1.00 87.00 126 GLN A N 1
ATOM 1007 C CA . GLN A 1 126 ? -27.320 6.267 40.921 1.00 87.00 126 GLN A CA 1
ATOM 1008 C C . GLN A 1 126 ? -27.760 7.353 41.909 1.00 87.00 126 GLN A C 1
ATOM 1010 O O . GLN A 1 126 ? -28.590 7.089 42.774 1.00 87.00 126 GLN A O 1
ATOM 1015 N N . ASN A 1 127 ? -27.271 8.585 41.748 1.00 86.44 127 ASN A N 1
ATOM 1016 C CA . ASN A 1 127 ? -27.660 9.724 42.577 1.00 86.44 127 ASN A CA 1
ATOM 1017 C C . ASN A 1 127 ? -29.140 10.099 42.421 1.00 86.44 127 ASN A C 1
ATOM 1019 O O . ASN A 1 127 ? -29.766 10.518 43.390 1.00 86.44 127 ASN A O 1
ATOM 1023 N N . MET A 1 128 ? -29.724 9.982 41.227 1.00 86.19 128 MET A N 1
ATOM 1024 C CA . MET A 1 128 ? -31.164 10.201 41.049 1.00 86.19 128 MET A CA 1
ATOM 1025 C C . MET A 1 128 ? -31.976 9.129 41.771 1.00 86.19 128 MET A C 1
ATOM 1027 O O . MET A 1 128 ? -32.901 9.464 42.505 1.00 86.19 128 MET A O 1
ATOM 1031 N N . ILE A 1 129 ? -31.600 7.858 41.601 1.00 82.88 129 ILE A N 1
ATOM 1032 C CA . ILE A 1 129 ? -32.275 6.727 42.242 1.00 82.88 129 ILE A CA 1
ATOM 1033 C C . ILE A 1 129 ? -32.203 6.853 43.760 1.00 82.88 129 ILE A C 1
ATOM 1035 O O . ILE A 1 129 ? -33.215 6.629 44.405 1.00 82.88 129 ILE A O 1
ATOM 1039 N N . THR A 1 130 ? -31.059 7.233 44.338 1.00 74.56 130 THR A N 1
ATOM 1040 C CA . THR A 1 130 ? -30.895 7.343 45.799 1.00 74.56 130 THR A CA 1
ATOM 1041 C C . THR A 1 130 ? -31.554 8.579 46.412 1.00 74.56 130 THR A C 1
ATOM 1043 O O . THR A 1 130 ? -31.912 8.538 47.587 1.00 74.56 130 THR A O 1
ATOM 1046 N N . ASN A 1 131 ? -31.733 9.666 45.652 1.00 77.38 131 ASN A N 1
ATOM 1047 C CA . ASN A 1 131 ? -32.338 10.908 46.155 1.00 77.38 131 ASN A CA 1
ATOM 1048 C C . ASN A 1 131 ? -33.851 11.021 45.905 1.00 77.38 131 ASN A C 1
ATOM 1050 O O . ASN A 1 131 ? -34.472 11.957 46.409 1.00 77.38 131 ASN A O 1
ATOM 1054 N N . ILE A 1 132 ? -34.462 10.110 45.143 1.00 82.50 132 ILE A N 1
ATOM 1055 C CA . ILE A 1 132 ? -35.925 10.009 45.080 1.00 82.50 132 ILE A CA 1
ATOM 1056 C C . ILE A 1 132 ? -36.447 9.576 46.458 1.00 82.50 132 ILE A C 1
ATOM 1058 O O . ILE A 1 132 ? -35.894 8.667 47.075 1.00 82.50 132 ILE A O 1
ATOM 1062 N N . SER A 1 133 ? -37.496 10.246 46.942 1.00 75.81 133 SER A N 1
ATOM 1063 C CA . SER A 1 133 ? -38.155 9.906 48.212 1.00 75.81 133 SER A CA 1
ATOM 1064 C C . SER A 1 133 ? -39.025 8.653 48.116 1.00 75.81 133 SER A C 1
ATOM 1066 O O . SER A 1 133 ? -39.248 8.000 49.130 1.00 75.81 133 SER A O 1
ATOM 1068 N N . ASP A 1 134 ? -39.521 8.332 46.921 1.00 83.19 134 ASP A N 1
ATOM 1069 C CA . ASP A 1 134 ? -40.361 7.164 46.666 1.00 83.19 134 ASP A CA 1
ATOM 1070 C C . ASP A 1 134 ? -39.537 5.866 46.609 1.00 83.19 134 ASP A C 1
ATOM 1072 O O . ASP A 1 134 ? -38.328 5.866 46.368 1.00 83.19 134 ASP A O 1
ATOM 1076 N N . VAL A 1 135 ? -40.208 4.732 46.808 1.00 86.75 135 VAL A N 1
ATOM 1077 C CA . VAL A 1 135 ? -39.608 3.407 46.610 1.00 86.75 135 VAL A CA 1
ATOM 1078 C C . VAL A 1 135 ? -39.730 3.017 45.146 1.00 86.75 135 VAL A C 1
ATOM 1080 O O . VAL A 1 135 ? -40.833 2.959 44.602 1.00 86.75 135 VAL A O 1
ATOM 1083 N N . LEU A 1 136 ? -38.599 2.673 44.535 1.00 87.44 136 LEU A N 1
ATOM 1084 C CA . LEU A 1 136 ? -38.570 1.971 43.259 1.00 87.44 136 LEU A CA 1
ATOM 1085 C C . LEU A 1 136 ? -38.534 0.470 43.528 1.00 87.44 136 LEU A C 1
ATOM 1087 O O . LEU A 1 136 ? -37.683 -0.012 44.275 1.00 87.44 136 LEU A O 1
ATOM 1091 N N . LEU A 1 137 ? -39.455 -0.256 42.908 1.00 89.00 137 LEU A N 1
ATOM 1092 C CA . LEU A 1 137 ? -39.536 -1.708 42.976 1.00 89.00 137 LEU A CA 1
ATOM 1093 C C . LEU A 1 137 ? -39.629 -2.287 41.566 1.00 89.00 137 LEU A C 1
ATOM 1095 O O . LEU A 1 137 ? -40.310 -1.739 40.701 1.00 89.00 137 LEU A O 1
ATOM 1099 N N . GLU A 1 138 ? -38.927 -3.388 41.348 1.00 91.25 138 GLU A N 1
ATOM 1100 C CA . GLU A 1 138 ? -39.000 -4.215 40.151 1.00 91.25 138 GLU A CA 1
ATOM 1101 C C . GLU A 1 138 ? -39.470 -5.603 40.578 1.00 91.25 138 GLU A C 1
ATOM 1103 O O . GLU A 1 138 ? -39.040 -6.124 41.611 1.00 91.25 138 GLU A O 1
ATOM 1108 N N . ALA A 1 139 ? -40.370 -6.192 39.798 1.00 93.00 139 ALA A N 1
ATOM 1109 C CA . ALA A 1 139 ? -40.877 -7.528 40.041 1.00 93.00 139 ALA A CA 1
ATOM 1110 C C . ALA A 1 139 ? -41.033 -8.292 38.726 1.00 93.00 139 ALA A C 1
ATOM 1112 O O . ALA A 1 139 ? -41.322 -7.713 37.676 1.00 93.00 139 ALA A O 1
ATOM 1113 N N . GLU A 1 140 ? -40.894 -9.610 38.797 1.00 92.94 140 GLU A N 1
ATOM 1114 C CA . GLU A 1 140 ? -41.294 -10.505 37.719 1.00 92.94 140 GLU A CA 1
ATOM 1115 C C . GLU A 1 140 ? -42.813 -10.440 37.480 1.00 92.94 140 GLU A C 1
ATOM 1117 O O . GLU A 1 140 ? -43.573 -10.093 38.389 1.00 92.94 140 GLU A O 1
ATOM 1122 N N . PRO A 1 141 ? -43.310 -10.887 36.309 1.00 91.19 141 PRO A N 1
ATOM 1123 C CA . PRO A 1 141 ? -44.750 -11.015 36.066 1.00 91.19 141 PRO A CA 1
ATOM 1124 C C . PRO A 1 141 ? -45.494 -11.891 37.091 1.00 91.19 141 PRO A C 1
ATOM 1126 O O . PRO A 1 141 ? -46.707 -11.778 37.230 1.00 91.19 141 PRO A O 1
ATOM 1129 N N . SER A 1 142 ? -44.779 -12.770 37.802 1.00 90.62 142 SER A N 1
ATOM 1130 C CA . SER A 1 142 ? -45.286 -13.597 38.906 1.00 90.62 142 SER A CA 1
ATOM 1131 C C . SER A 1 142 ? -45.570 -12.803 40.194 1.00 90.62 142 SER A C 1
ATOM 1133 O O . SER A 1 142 ? -46.197 -13.331 41.113 1.00 90.62 142 SER A O 1
ATOM 1135 N N . GLY A 1 143 ? -45.108 -11.552 40.274 1.00 88.62 143 GLY A N 1
ATOM 1136 C CA . GLY A 1 143 ? -45.152 -10.705 41.464 1.00 88.62 143 GLY A CA 1
ATOM 1137 C C . GLY A 1 143 ? -43.933 -10.849 42.378 1.00 88.62 143 GLY A C 1
ATOM 1138 O O . GLY A 1 143 ? -43.890 -10.189 43.412 1.00 88.62 143 GLY A O 1
ATOM 1139 N N . ILE A 1 144 ? -42.949 -11.686 42.026 1.00 93.50 144 ILE A N 1
ATOM 1140 C CA . ILE A 1 144 ? -41.712 -11.853 42.803 1.00 93.50 144 ILE A CA 1
ATOM 1141 C C . ILE A 1 144 ? -40.832 -10.614 42.639 1.00 93.50 144 ILE A C 1
ATOM 1143 O O . ILE A 1 144 ? -40.458 -10.271 41.521 1.00 93.50 144 ILE A O 1
ATOM 1147 N N . LEU A 1 145 ? -40.480 -9.968 43.750 1.00 93.88 145 LEU A N 1
ATOM 1148 C CA . LEU A 1 145 ? -39.633 -8.776 43.768 1.00 93.88 145 LEU A CA 1
ATOM 1149 C C . LEU A 1 145 ? -38.190 -9.121 43.370 1.00 93.88 145 LEU A C 1
ATOM 1151 O O . LEU A 1 145 ? -37.541 -9.936 44.026 1.00 93.88 145 LEU A O 1
ATOM 1155 N N . THR A 1 146 ? -37.675 -8.482 42.321 1.00 93.44 146 THR A N 1
ATOM 1156 C CA . THR A 1 146 ? -36.302 -8.657 41.811 1.00 93.44 146 THR A CA 1
ATOM 1157 C C . THR A 1 146 ? -35.373 -7.528 42.240 1.00 93.44 146 THR A C 1
ATOM 1159 O O . THR A 1 146 ? -34.174 -7.747 42.406 1.00 93.44 146 THR A O 1
ATOM 1162 N N . TYR A 1 147 ? -35.918 -6.336 42.476 1.00 91.19 147 TYR A N 1
ATOM 1163 C CA . TYR A 1 147 ? -35.182 -5.188 42.992 1.00 91.19 147 TYR A CA 1
ATOM 1164 C C . TYR A 1 147 ? -36.097 -4.316 43.851 1.00 91.19 147 TYR A C 1
ATOM 1166 O O . TYR A 1 147 ? -37.250 -4.080 43.500 1.00 91.19 147 TYR A O 1
ATOM 1174 N N . ILE A 1 148 ? -35.570 -3.802 44.960 1.00 89.44 148 ILE A N 1
ATOM 1175 C CA . ILE A 1 148 ? -36.203 -2.749 45.757 1.00 89.44 148 ILE A CA 1
ATOM 1176 C C . ILE A 1 148 ? -35.138 -1.726 46.144 1.00 89.44 148 ILE A C 1
ATOM 1178 O O . ILE A 1 148 ? -34.066 -2.077 46.649 1.00 89.44 148 ILE A O 1
ATOM 1182 N N . SER A 1 149 ? -35.439 -0.448 45.934 1.00 88.31 149 SER A N 1
ATOM 1183 C CA . SER A 1 149 ? -34.522 0.635 46.252 1.00 88.31 149 SER A CA 1
ATOM 1184 C C . SER A 1 149 ? -34.353 0.815 47.775 1.00 88.31 149 SER A C 1
ATOM 1186 O O . SER A 1 149 ? -35.289 0.560 48.541 1.00 88.31 149 SER A O 1
ATOM 1188 N N . PRO A 1 150 ? -33.179 1.270 48.261 1.00 86.44 150 PRO A N 1
ATOM 1189 C CA . PRO A 1 150 ? -32.864 1.309 49.698 1.00 86.44 150 PRO A CA 1
ATOM 1190 C C . PRO A 1 150 ? -33.786 2.197 50.550 1.00 86.44 150 PRO A C 1
ATOM 1192 O O . PRO A 1 150 ? -33.828 2.059 51.774 1.00 86.44 150 PRO A O 1
ATOM 1195 N N . GLN A 1 151 ? -34.532 3.112 49.923 1.00 88.75 151 GLN A N 1
ATOM 1196 C CA . GLN A 1 151 ? -35.501 4.000 50.572 1.00 88.75 151 GLN A CA 1
ATOM 1197 C C . GLN A 1 151 ? -36.565 3.248 51.360 1.00 88.75 151 GLN A C 1
ATOM 1199 O O . GLN A 1 151 ? -37.091 3.794 52.329 1.00 88.75 151 GLN A O 1
ATOM 1204 N N . ILE A 1 152 ? -36.847 1.995 50.994 1.00 88.00 152 ILE A N 1
ATOM 1205 C CA . ILE A 1 152 ? -37.820 1.146 51.682 1.00 88.00 152 ILE A CA 1
ATOM 1206 C C . ILE A 1 152 ? -37.559 1.078 53.195 1.00 88.00 152 ILE A C 1
ATOM 1208 O O . ILE A 1 152 ? -38.497 1.114 53.991 1.00 88.00 152 ILE A O 1
ATOM 1212 N N . LYS A 1 153 ? -36.286 1.132 53.608 1.00 87.00 153 LYS A N 1
ATOM 1213 C CA . LYS A 1 153 ? -35.878 1.188 55.015 1.00 87.00 153 LYS A CA 1
ATOM 1214 C C . LYS A 1 153 ? -36.388 2.429 55.727 1.00 87.00 153 LYS A C 1
ATOM 1216 O O . LYS A 1 153 ? -36.831 2.345 56.865 1.00 87.00 153 LYS A O 1
ATOM 1221 N N . ASN A 1 154 ? -36.313 3.581 55.074 1.00 85.00 154 ASN A N 1
ATOM 1222 C CA . ASN A 1 154 ? -36.725 4.844 55.674 1.00 85.00 154 ASN A CA 1
ATOM 1223 C C . ASN A 1 154 ? -38.250 5.002 55.676 1.00 85.00 154 ASN A C 1
ATOM 1225 O O . ASN A 1 154 ? -38.776 5.687 56.547 1.00 85.00 154 ASN A O 1
ATOM 1229 N N . ILE A 1 155 ? -38.948 4.378 54.720 1.00 84.62 155 ILE A N 1
ATOM 1230 C CA . ILE A 1 155 ? -40.406 4.486 54.594 1.00 84.62 155 ILE A CA 1
ATOM 1231 C C . ILE A 1 155 ? -41.124 3.456 55.472 1.00 84.62 155 ILE A C 1
ATOM 1233 O O . ILE A 1 155 ? -42.019 3.825 56.227 1.00 84.62 155 ILE A O 1
ATOM 1237 N N . ILE A 1 156 ? -40.740 2.178 55.390 1.00 83.81 156 ILE A N 1
ATOM 1238 C CA . ILE A 1 156 ? -41.436 1.075 56.075 1.00 83.81 156 ILE A CA 1
ATOM 1239 C C . ILE A 1 156 ? -40.551 0.258 57.030 1.00 83.81 156 ILE A C 1
ATOM 1241 O O . ILE A 1 156 ? -41.060 -0.628 57.709 1.00 83.81 156 ILE A O 1
ATOM 1245 N N . GLY A 1 157 ? -39.244 0.532 57.111 1.00 84.88 157 GLY A N 1
ATOM 1246 C CA . GLY A 1 157 ? -38.339 -0.067 58.107 1.00 84.88 157 GLY A CA 1
ATOM 1247 C C . GLY A 1 157 ? -37.574 -1.321 57.669 1.00 84.88 157 GLY A C 1
ATOM 1248 O O . GLY A 1 157 ? -36.559 -1.647 58.284 1.00 84.88 157 GLY A O 1
ATOM 1249 N N . TYR A 1 158 ? -38.005 -1.996 56.604 1.00 87.25 158 TYR A N 1
ATOM 1250 C CA . TYR A 1 158 ? -37.376 -3.225 56.097 1.00 87.25 158 TYR A CA 1
ATOM 1251 C C . TYR A 1 158 ? -36.115 -2.935 55.269 1.00 87.25 158 TYR A C 1
ATOM 1253 O O . TYR A 1 158 ? -36.003 -1.874 54.660 1.00 87.25 158 TYR A O 1
ATOM 1261 N N . GLN A 1 159 ? -35.142 -3.847 55.235 1.00 89.19 159 GLN A N 1
ATOM 1262 C CA . GLN A 1 159 ? -34.044 -3.794 54.262 1.00 89.19 159 GLN A CA 1
ATOM 1263 C C . GLN A 1 159 ? -34.501 -4.329 52.899 1.00 89.19 159 GLN A C 1
ATOM 1265 O O . GLN A 1 159 ? -35.357 -5.210 52.824 1.00 89.19 159 GLN A O 1
ATOM 1270 N N . SER A 1 160 ? -33.896 -3.834 51.816 1.00 89.06 160 SER A N 1
ATOM 1271 C CA . SER A 1 160 ? -34.176 -4.309 50.456 1.00 89.06 160 SER A CA 1
ATOM 1272 C C . SER A 1 160 ? -33.987 -5.823 50.331 1.00 89.06 160 SER A C 1
ATOM 1274 O O . SER A 1 160 ? -34.819 -6.512 49.746 1.00 89.06 160 SER A O 1
ATOM 1276 N N . GLU A 1 161 ? -32.923 -6.356 50.930 1.00 90.81 161 GLU A N 1
ATOM 1277 C CA . GLU A 1 161 ? -32.555 -7.772 50.863 1.00 90.81 161 GLU A CA 1
ATOM 1278 C C . GLU A 1 161 ? -33.549 -8.687 51.589 1.00 90.81 161 GLU A C 1
ATOM 1280 O O . GLU A 1 161 ? -33.613 -9.873 51.284 1.00 90.81 161 GLU A O 1
ATOM 1285 N N . GLU A 1 162 ? -34.331 -8.152 52.533 1.00 89.69 162 GLU A N 1
ATOM 1286 C CA . GLU A 1 162 ? -35.368 -8.911 53.244 1.00 89.69 162 GLU A CA 1
ATOM 1287 C C . GLU A 1 162 ? -36.622 -9.117 52.388 1.00 89.69 162 GLU A C 1
ATOM 1289 O O . GLU A 1 162 ? -37.412 -10.016 52.666 1.00 89.69 162 GLU A O 1
ATOM 1294 N N . LEU A 1 163 ? -36.811 -8.283 51.362 1.00 90.25 163 LEU A N 1
ATOM 1295 C CA . LEU A 1 163 ? -38.010 -8.267 50.526 1.00 90.25 163 LEU A CA 1
ATOM 1296 C C . LEU A 1 163 ? -37.770 -8.853 49.130 1.00 90.25 163 LEU A C 1
ATOM 1298 O O . LEU A 1 163 ? -38.706 -9.351 48.505 1.00 90.25 163 LEU A O 1
ATOM 1302 N N . ILE A 1 164 ? -36.529 -8.818 48.636 1.00 93.31 164 ILE A N 1
ATOM 1303 C CA . ILE A 1 164 ? -36.159 -9.424 47.350 1.00 93.31 164 ILE A CA 1
ATOM 1304 C C . ILE A 1 164 ? -36.409 -10.940 47.395 1.00 93.31 164 ILE A C 1
ATOM 1306 O O . ILE A 1 164 ? -35.994 -11.635 48.320 1.00 93.31 164 ILE A O 1
ATOM 1310 N N . GLY A 1 165 ? -37.086 -11.460 46.369 1.00 92.19 165 GLY A N 1
ATOM 1311 C CA . GLY A 1 165 ? -37.490 -12.862 46.257 1.00 92.19 165 GLY A CA 1
ATOM 1312 C C . GLY A 1 165 ? -38.854 -13.190 46.872 1.00 92.19 165 GLY A C 1
ATOM 1313 O O . GLY A 1 165 ? -39.355 -14.295 46.661 1.00 92.19 165 GLY A O 1
ATOM 1314 N N . LEU A 1 166 ? -39.483 -12.253 47.588 1.00 92.19 166 LEU A N 1
ATOM 1315 C CA . LEU A 1 166 ? -40.845 -12.415 48.104 1.00 92.19 166 LEU A CA 1
ATOM 1316 C C . LEU A 1 166 ? -41.882 -11.939 47.081 1.00 92.19 166 LEU A C 1
ATOM 1318 O O . LEU A 1 166 ? -41.581 -11.129 46.200 1.00 92.19 166 LEU A O 1
ATOM 1322 N N . ASN A 1 167 ? -43.114 -12.445 47.185 1.00 90.44 167 ASN A N 1
ATOM 1323 C CA . ASN A 1 167 ? -44.204 -11.983 46.334 1.00 90.44 167 ASN A CA 1
ATOM 1324 C C . ASN A 1 167 ? -44.762 -10.666 46.882 1.00 90.44 167 ASN A C 1
ATOM 1326 O O . ASN A 1 167 ? -45.178 -10.599 48.037 1.00 90.44 167 ASN A O 1
ATOM 1330 N N . PHE A 1 168 ? -44.806 -9.616 46.061 1.00 85.81 168 PHE A N 1
ATOM 1331 C CA . PHE A 1 168 ? -45.285 -8.306 46.505 1.00 85.81 168 PHE A CA 1
ATOM 1332 C C . PHE A 1 168 ? -46.750 -8.349 46.980 1.00 85.81 168 PHE A C 1
ATOM 1334 O O . PHE A 1 168 ? -47.119 -7.590 47.876 1.00 85.81 168 PHE A O 1
ATOM 1341 N N . MET A 1 169 ? -47.569 -9.257 46.429 1.00 84.31 169 MET A N 1
ATOM 1342 C CA . MET A 1 169 ? -48.984 -9.392 46.791 1.00 84.31 169 MET A CA 1
ATOM 1343 C C . MET A 1 169 ? -49.183 -9.819 48.249 1.00 84.31 169 MET A C 1
ATOM 1345 O O . MET A 1 169 ? -50.224 -9.505 48.821 1.00 84.31 169 MET A O 1
ATOM 1349 N N . ASP A 1 170 ? -48.190 -10.465 48.871 1.00 84.31 170 ASP A N 1
ATOM 1350 C CA . ASP A 1 170 ? -48.241 -10.862 50.285 1.00 84.31 170 ASP A CA 1
ATOM 1351 C C . ASP A 1 170 ? -48.227 -9.649 51.235 1.00 84.31 170 ASP A C 1
ATOM 1353 O O . ASP A 1 170 ? -48.607 -9.759 52.402 1.00 84.31 170 ASP A O 1
ATOM 1357 N N . PHE A 1 171 ? -47.816 -8.479 50.736 1.00 80.44 171 PHE A N 1
ATOM 1358 C CA . PHE A 1 171 ? -47.723 -7.229 51.493 1.00 80.44 171 PHE A CA 1
ATOM 1359 C C . PHE A 1 171 ? -48.852 -6.238 51.177 1.00 80.44 171 PHE A C 1
ATOM 1361 O O . PHE A 1 171 ? -48.920 -5.170 51.788 1.00 80.44 171 PHE A O 1
ATOM 1368 N N . VAL A 1 172 ? -49.741 -6.568 50.236 1.00 82.25 172 VAL A N 1
ATOM 1369 C CA . VAL A 1 172 ? -50.890 -5.729 49.874 1.00 82.25 172 VAL A CA 1
ATOM 1370 C C . VAL A 1 172 ? -52.042 -6.004 50.840 1.00 82.25 172 VAL A C 1
ATOM 1372 O O . VAL A 1 172 ? -52.349 -7.153 51.156 1.00 82.25 172 VAL A O 1
ATOM 1375 N N . HIS A 1 173 ? -52.712 -4.954 51.319 1.00 81.06 173 HIS A N 1
ATOM 1376 C CA . HIS A 1 173 ? -53.863 -5.121 52.201 1.00 81.06 173 HIS A CA 1
ATOM 1377 C C . HIS A 1 173 ? -55.002 -5.865 51.480 1.00 81.06 173 HIS A C 1
ATOM 1379 O O . HIS A 1 173 ? -55.297 -5.599 50.315 1.00 81.06 173 HIS A O 1
ATOM 1385 N N . ILE A 1 174 ? -55.679 -6.788 52.174 1.00 77.88 174 ILE A N 1
ATOM 1386 C CA . ILE A 1 174 ? -56.674 -7.700 51.574 1.00 77.88 174 ILE A CA 1
ATOM 1387 C C . ILE A 1 174 ? -57.830 -6.969 50.866 1.00 77.88 174 ILE A C 1
ATOM 1389 O O . ILE A 1 174 ? -58.395 -7.476 49.897 1.00 77.88 174 ILE A O 1
ATOM 1393 N N . GLU A 1 175 ? -58.185 -5.772 51.332 1.00 79.06 175 GLU A N 1
ATOM 1394 C CA . GLU A 1 175 ? -59.222 -4.940 50.710 1.00 79.06 175 GLU A CA 1
ATOM 1395 C C . GLU A 1 175 ? -58.776 -4.381 49.352 1.00 79.06 175 GLU A C 1
ATOM 1397 O O . GLU A 1 175 ? -59.573 -4.362 48.414 1.00 79.06 175 GLU A O 1
ATOM 1402 N N . ASP A 1 176 ? -57.492 -4.043 49.207 1.00 78.19 176 ASP A N 1
ATOM 1403 C CA . ASP A 1 176 ? -56.924 -3.525 47.961 1.00 78.19 176 ASP A CA 1
ATOM 1404 C C . ASP A 1 176 ? -56.726 -4.648 46.938 1.00 78.19 176 ASP A C 1
ATOM 1406 O O . ASP A 1 176 ? -56.981 -4.447 45.752 1.00 78.19 176 ASP A O 1
ATOM 1410 N N . ILE A 1 177 ? -56.395 -5.869 47.378 1.00 75.81 177 ILE A N 1
ATOM 1411 C CA . ILE A 1 177 ? -56.309 -7.058 46.505 1.00 75.81 177 ILE A CA 1
ATOM 1412 C C . ILE A 1 177 ? -57.634 -7.301 45.764 1.00 75.81 177 ILE A C 1
ATOM 1414 O O . ILE A 1 177 ? -57.643 -7.683 44.593 1.00 75.81 177 ILE A O 1
ATOM 1418 N N . ASN A 1 178 ? -58.766 -7.047 46.424 1.00 69.75 178 ASN A N 1
ATOM 1419 C CA . ASN A 1 178 ? -60.092 -7.225 45.831 1.00 69.75 178 ASN A CA 1
ATOM 1420 C C . ASN A 1 178 ? -60.472 -6.125 44.826 1.00 69.75 178 ASN A C 1
ATOM 1422 O O . ASN A 1 178 ? -61.454 -6.295 44.105 1.00 69.75 178 ASN A O 1
ATOM 1426 N N . SER A 1 179 ? -59.708 -5.031 44.757 1.00 64.44 179 SER A N 1
ATOM 1427 C CA . SER A 1 179 ? -59.929 -3.923 43.818 1.00 64.44 179 SER A CA 1
ATOM 1428 C C . SER A 1 179 ? -59.199 -4.084 42.473 1.00 64.44 179 SER A C 1
ATOM 1430 O O . SER A 1 179 ? -59.553 -3.411 41.510 1.00 64.44 179 SER A O 1
ATOM 1432 N N . PHE A 1 180 ? -58.225 -5.001 42.381 1.00 60.22 180 PHE A N 1
ATOM 1433 C CA . PHE A 1 180 ? -57.432 -5.281 41.170 1.00 60.22 180 PHE A CA 1
ATOM 1434 C C . PHE A 1 180 ? -58.032 -6.368 40.246 1.00 60.22 180 PHE A C 1
ATOM 1436 O O . PHE A 1 180 ? -57.348 -6.832 39.331 1.00 60.22 180 PHE A O 1
ATOM 1443 N N . LYS A 1 181 ? -59.281 -6.797 40.479 1.00 51.28 181 LYS A N 1
ATOM 1444 C CA . LYS A 1 181 ? -59.993 -7.790 39.650 1.00 51.28 181 LYS A CA 1
ATOM 1445 C C . LYS A 1 181 ? -60.878 -7.167 38.579 1.00 51.28 181 LYS A C 1
ATOM 1447 O O . LYS A 1 181 ? -61.571 -6.176 38.888 1.00 51.28 181 LYS A O 1
#